Protein AF-A0A2N1UYS7-F1 (afdb_monomer_lite)

Radius of gyration: 23.52 Å; chains: 1; bounding box: 67×40×50 Å

Secondary structure (DSSP, 8-state):
----HHHHHHHHHHHHHHHHHHHHTT-HHHHHHHHHHHGGG--SHHHHHHHHHHHHHHHHHHHHHHHS--S-----HHHHHHHHHHHHHHHHHHHHHHHHH---

Structure (mmCIF, N/CA/C/O backbone):
data_AF-A0A2N1UYS7-F1
#
_entry.id   AF-A0A2N1UYS7-F1
#
loop_
_atom_site.group_PDB
_atom_site.id
_atom_site.type_symbol
_atom_site.label_atom_id
_atom_site.label_alt_id
_atom_site.label_comp_id
_atom_site.label_asym_id
_atom_site.label_entity_id
_atom_site.label_seq_id
_atom_site.pdbx_PDB_ins_code
_atom_site.Cartn_x
_atom_site.Cartn_y
_atom_site.Cartn_z
_atom_site.occupancy
_atom_site.B_iso_or_equiv
_atom_site.auth_seq_id
_atom_site.auth_comp_id
_atom_site.auth_asym_id
_atom_site.auth_atom_id
_atom_site.pdbx_PDB_model_num
ATOM 1 N N . MET A 1 1 ? -7.646 -8.574 24.209 1.00 47.72 1 MET A N 1
ATOM 2 C CA . MET A 1 1 ? -7.496 -7.107 24.303 1.00 47.72 1 MET A CA 1
ATOM 3 C C . MET A 1 1 ? -8.257 -6.500 23.143 1.00 47.72 1 MET A C 1
ATOM 5 O O . MET A 1 1 ? -7.925 -6.798 22.004 1.00 47.72 1 MET A O 1
ATOM 9 N N . THR A 1 2 ? -9.323 -5.759 23.423 1.00 67.44 2 THR A N 1
ATOM 10 C CA . THR A 1 2 ? -10.126 -5.077 22.401 1.00 67.44 2 THR A CA 1
ATOM 11 C C . THR A 1 2 ? -9.404 -3.779 22.053 1.00 67.44 2 THR A C 1
ATOM 13 O O . THR A 1 2 ? -9.267 -2.911 22.909 1.00 67.44 2 THR A O 1
ATOM 16 N N . GLU A 1 3 ? -8.857 -3.686 20.845 1.00 74.38 3 GLU A N 1
ATOM 17 C CA . GLU A 1 3 ? -8.184 -2.480 20.351 1.00 74.38 3 GLU A CA 1
ATOM 18 C C . GLU A 1 3 ? -9.148 -1.281 20.360 1.00 74.38 3 GLU A C 1
ATOM 20 O O . GLU A 1 3 ? -10.317 -1.428 19.987 1.00 74.38 3 GLU A O 1
ATOM 25 N N . SER A 1 4 ? -8.690 -0.104 20.801 1.00 88.62 4 SER A N 1
ATOM 26 C CA . SER A 1 4 ? -9.555 1.077 20.872 1.00 88.62 4 SER A CA 1
ATOM 27 C C . SER A 1 4 ? -9.841 1.645 19.473 1.00 88.62 4 SER A C 1
ATOM 29 O O . SER A 1 4 ? -9.061 1.478 18.532 1.00 88.62 4 SER A O 1
ATOM 31 N N . LEU A 1 5 ? -10.965 2.355 19.317 1.00 86.62 5 LEU A N 1
ATOM 32 C CA . LEU A 1 5 ? -11.283 3.057 18.062 1.00 86.62 5 LEU A CA 1
ATOM 33 C C . LEU A 1 5 ? -10.196 4.073 17.682 1.00 86.62 5 LEU A C 1
ATOM 35 O O . LEU A 1 5 ? -9.919 4.266 16.499 1.00 86.62 5 LEU A O 1
ATOM 39 N N . GLN A 1 6 ? -9.563 4.685 18.685 1.00 87.50 6 GLN A N 1
ATOM 40 C CA . GLN A 1 6 ? -8.487 5.646 18.489 1.00 87.50 6 GLN A CA 1
ATOM 41 C C . GLN A 1 6 ? -7.234 4.973 17.916 1.00 87.50 6 GLN A C 1
ATOM 43 O O . GLN A 1 6 ? -6.667 5.479 16.950 1.00 87.50 6 GLN A O 1
ATOM 48 N N . ASP A 1 7 ? -6.852 3.802 18.431 1.00 90.31 7 ASP A N 1
ATOM 49 C CA . ASP A 1 7 ? -5.690 3.052 17.934 1.00 90.31 7 ASP A CA 1
ATOM 50 C C . ASP A 1 7 ? -5.882 2.620 16.479 1.00 90.31 7 ASP A C 1
ATOM 52 O O . ASP A 1 7 ? -4.974 2.752 15.656 1.00 90.31 7 ASP A O 1
ATOM 56 N N . ARG A 1 8 ? -7.099 2.177 16.131 1.00 87.88 8 ARG A N 1
ATOM 57 C CA . ARG A 1 8 ? -7.447 1.828 14.747 1.00 87.88 8 ARG A CA 1
ATOM 58 C C . ARG A 1 8 ? -7.323 3.031 13.821 1.00 87.88 8 ARG A C 1
ATOM 60 O O . ARG A 1 8 ? -6.765 2.893 12.738 1.00 87.88 8 ARG A O 1
ATOM 67 N N . LYS A 1 9 ? -7.792 4.209 14.246 1.00 90.81 9 LYS A N 1
ATOM 68 C CA . LYS A 1 9 ? -7.674 5.446 13.463 1.00 90.81 9 LYS A CA 1
ATOM 69 C C . LYS A 1 9 ? -6.213 5.839 13.237 1.00 90.81 9 LYS A C 1
ATOM 71 O O . LYS A 1 9 ? -5.848 6.171 12.114 1.00 90.81 9 LYS A O 1
ATOM 76 N N . VAL A 1 10 ? -5.380 5.763 14.277 1.00 93.25 10 VAL A N 1
ATOM 77 C CA . VAL A 1 10 ? -3.944 6.071 14.175 1.00 93.25 10 VAL A CA 1
ATOM 78 C C . VAL A 1 10 ? -3.253 5.107 13.212 1.00 93.25 10 VAL A C 1
ATOM 80 O O . VAL A 1 10 ? -2.558 5.553 12.305 1.00 93.25 10 VAL A O 1
ATOM 83 N N . LYS A 1 11 ? -3.490 3.796 13.341 1.00 93.00 11 LYS A N 1
ATOM 84 C CA . LYS A 1 11 ? -2.913 2.793 12.430 1.00 93.00 11 LYS A CA 1
ATOM 85 C C . LYS A 1 11 ? -3.390 2.966 10.997 1.00 93.00 11 LYS A C 1
ATOM 87 O O . LYS A 1 11 ? -2.592 2.856 10.073 1.00 93.00 11 LYS A O 1
ATOM 92 N N . PHE A 1 12 ? -4.680 3.243 10.813 1.00 93.81 12 PHE A N 1
ATOM 93 C CA . PHE A 1 12 ? -5.235 3.546 9.501 1.00 93.81 12 PHE A CA 1
ATOM 94 C C . PHE A 1 12 ? -4.472 4.699 8.853 1.00 93.81 12 PHE A C 1
ATOM 96 O O . PHE A 1 12 ? -3.957 4.543 7.752 1.00 93.81 12 PHE A O 1
ATOM 103 N N . GLN A 1 13 ? -4.333 5.813 9.570 1.00 94.56 13 GLN A N 1
ATOM 104 C CA . GLN A 1 13 ? -3.648 6.996 9.071 1.00 94.56 13 GLN A CA 1
ATOM 105 C C . GLN A 1 13 ? -2.167 6.730 8.765 1.00 94.56 13 GLN A C 1
ATOM 107 O O . GLN A 1 13 ? -1.717 7.051 7.672 1.00 94.56 13 GLN A O 1
ATOM 112 N N . GLN A 1 14 ? -1.446 6.039 9.653 1.00 95.62 14 GLN A N 1
ATOM 113 C CA . GLN A 1 14 ? -0.047 5.657 9.424 1.00 95.62 14 GLN A CA 1
ATOM 114 C C . GLN A 1 14 ? 0.140 4.822 8.149 1.00 95.62 14 GLN A C 1
ATOM 116 O O . GLN A 1 14 ? 1.083 5.048 7.394 1.00 95.62 14 GLN A O 1
ATOM 121 N N . TYR A 1 15 ? -0.743 3.851 7.889 1.00 95.56 15 TYR A N 1
ATOM 122 C CA . TYR A 1 15 ? -0.642 3.033 6.678 1.00 95.56 15 TYR A CA 1
ATOM 123 C C . TYR A 1 15 ? -1.032 3.788 5.408 1.00 95.56 15 TYR A C 1
ATOM 125 O O . TYR A 1 15 ? -0.505 3.460 4.348 1.00 95.56 15 TYR A O 1
ATOM 133 N N . ILE A 1 16 ? -1.931 4.773 5.499 1.00 96.38 16 ILE A N 1
ATOM 134 C CA . ILE A 1 16 ? -2.261 5.657 4.374 1.00 96.38 16 ILE A CA 1
ATOM 135 C C . ILE A 1 16 ? -1.078 6.567 4.051 1.00 96.38 16 ILE A C 1
ATOM 137 O O . ILE A 1 16 ? -0.631 6.558 2.912 1.00 96.38 16 ILE A O 1
ATOM 141 N N . GLU A 1 17 ? -0.516 7.255 5.045 1.00 96.25 17 GLU A N 1
ATOM 142 C CA . GLU A 1 17 ? 0.656 8.125 4.869 1.00 96.25 17 GLU A CA 1
ATOM 143 C C . GLU A 1 17 ? 1.848 7.339 4.303 1.00 96.25 17 GLU A C 1
ATOM 145 O O . GLU A 1 17 ? 2.502 7.776 3.361 1.00 96.25 17 GLU A O 1
ATOM 150 N N . GLN A 1 18 ? 2.083 6.121 4.805 1.00 95.56 18 GLN A N 1
ATOM 151 C CA . GLN A 1 18 ? 3.105 5.232 4.255 1.00 95.56 18 GLN A CA 1
ATOM 152 C C . GLN A 1 18 ? 2.825 4.848 2.793 1.00 95.56 18 GLN A C 1
ATOM 154 O O . GLN A 1 18 ? 3.754 4.746 1.997 1.00 95.56 18 GLN A O 1
ATOM 159 N N . ALA A 1 19 ? 1.568 4.575 2.441 1.00 93.94 19 ALA A N 1
ATOM 160 C CA . ALA A 1 19 ? 1.209 4.220 1.074 1.00 93.94 19 ALA A CA 1
ATOM 161 C C . ALA A 1 19 ? 1.377 5.402 0.113 1.00 93.94 19 ALA A C 1
ATOM 163 O O . ALA A 1 19 ? 1.814 5.190 -1.012 1.00 93.94 19 ALA A O 1
ATOM 164 N N . GLU A 1 20 ? 1.059 6.616 0.561 1.00 95.06 20 GLU A N 1
ATOM 165 C CA . GLU A 1 20 ? 1.228 7.850 -0.207 1.00 95.06 20 GLU A CA 1
ATOM 166 C C . GLU A 1 20 ? 2.706 8.190 -0.413 1.00 95.06 20 GLU A C 1
ATOM 168 O O . GLU A 1 20 ? 3.084 8.486 -1.539 1.00 95.06 20 GLU A O 1
ATOM 173 N N . ALA A 1 21 ? 3.559 8.011 0.600 1.00 95.56 21 ALA A N 1
ATOM 174 C CA . ALA A 1 21 ? 5.008 8.152 0.439 1.00 95.56 21 ALA A CA 1
ATOM 175 C C . ALA A 1 21 ? 5.564 7.206 -0.644 1.00 95.56 21 ALA A C 1
ATOM 177 O O . ALA A 1 21 ? 6.332 7.619 -1.504 1.00 95.56 21 ALA A O 1
ATOM 178 N N . PHE A 1 22 ? 5.108 5.948 -0.678 1.00 92.81 22 PHE A N 1
ATOM 179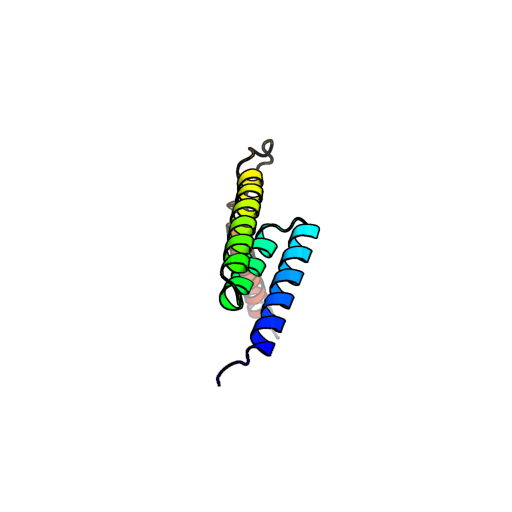 C CA . PHE A 1 22 ? 5.489 5.022 -1.750 1.00 92.81 22 PHE A CA 1
ATOM 180 C C . PHE A 1 22 ? 4.893 5.383 -3.120 1.00 92.81 22 PHE A C 1
ATOM 182 O O . PHE A 1 22 ? 5.464 5.005 -4.139 1.00 92.81 22 PHE A O 1
ATOM 189 N N . GLU A 1 23 ? 3.741 6.063 -3.174 1.00 90.56 23 GLU A N 1
ATOM 190 C CA . GLU A 1 23 ? 3.229 6.619 -4.434 1.00 90.56 23 GLU A CA 1
ATOM 191 C C . GLU A 1 23 ? 4.106 7.775 -4.928 1.00 90.56 23 GLU A C 1
ATOM 193 O O . GLU A 1 23 ? 4.341 7.856 -6.130 1.00 90.56 23 GLU A O 1
ATOM 198 N N . GLU A 1 24 ? 4.592 8.637 -4.029 1.00 93.50 24 GLU A N 1
ATOM 199 C CA . GLU A 1 24 ? 5.511 9.739 -4.354 1.00 93.50 24 GLU A CA 1
ATOM 200 C C . GLU A 1 24 ? 6.881 9.233 -4.831 1.00 93.50 24 GLU A C 1
ATOM 202 O O . GLU A 1 24 ? 7.465 9.821 -5.738 1.00 93.50 24 GLU A O 1
ATOM 207 N N . ASP A 1 25 ? 7.349 8.112 -4.277 1.00 92.31 25 ASP A N 1
ATOM 208 C CA . ASP A 1 25 ? 8.595 7.437 -4.667 1.00 92.31 25 ASP A CA 1
ATOM 209 C C . ASP A 1 25 ? 8.447 6.529 -5.914 1.00 92.31 25 ASP A C 1
ATOM 211 O O . ASP A 1 25 ? 9.371 5.787 -6.253 1.00 92.31 25 ASP A O 1
ATOM 215 N N . ASP A 1 26 ? 7.283 6.525 -6.579 1.00 89.38 26 ASP A N 1
ATOM 216 C CA . ASP A 1 26 ? 6.927 5.636 -7.702 1.00 89.38 26 ASP A CA 1
ATOM 217 C C . ASP A 1 26 ? 7.032 4.115 -7.404 1.00 89.38 26 ASP A C 1
ATOM 219 O O . ASP A 1 26 ? 6.884 3.271 -8.297 1.00 89.38 26 ASP A O 1
ATOM 223 N N . ASP A 1 27 ? 7.183 3.711 -6.137 1.00 90.56 27 ASP A N 1
ATOM 224 C CA . ASP A 1 27 ? 7.138 2.308 -5.709 1.00 90.56 27 ASP A CA 1
ATOM 225 C C . ASP A 1 27 ? 5.685 1.830 -5.556 1.00 90.56 27 ASP A C 1
ATOM 227 O O . ASP A 1 27 ? 5.137 1.601 -4.470 1.00 90.56 27 ASP A O 1
ATOM 231 N N . HIS A 1 28 ? 5.032 1.631 -6.700 1.00 89.44 28 HIS A N 1
ATOM 232 C CA . HIS A 1 28 ? 3.631 1.218 -6.761 1.00 89.44 28 HIS A CA 1
ATOM 233 C C . HIS A 1 28 ? 3.367 -0.145 -6.090 1.00 89.44 28 HIS A C 1
ATOM 235 O O . HIS A 1 28 ? 2.252 -0.405 -5.626 1.00 89.44 28 HIS A O 1
ATOM 241 N N . VAL A 1 29 ? 4.368 -1.031 -6.008 1.00 89.31 29 VAL A N 1
ATOM 242 C CA . VAL A 1 29 ? 4.228 -2.346 -5.361 1.00 89.31 29 VAL A CA 1
ATOM 243 C C . VAL A 1 29 ? 4.197 -2.187 -3.841 1.00 89.31 29 VAL A C 1
ATOM 245 O O . VAL A 1 29 ? 3.329 -2.775 -3.177 1.00 89.31 29 VAL A O 1
ATOM 248 N N . ALA A 1 30 ? 5.099 -1.377 -3.282 1.00 90.62 30 ALA A N 1
ATOM 249 C CA . ALA A 1 30 ? 5.102 -1.055 -1.861 1.00 90.62 30 ALA A CA 1
ATOM 250 C C . ALA A 1 30 ? 3.853 -0.256 -1.460 1.00 90.62 30 ALA A C 1
ATOM 252 O O . ALA A 1 30 ? 3.220 -0.597 -0.453 1.00 90.62 30 ALA A O 1
ATOM 253 N N . ALA A 1 31 ? 3.418 0.694 -2.295 1.00 92.56 31 ALA A N 1
ATOM 254 C CA . ALA A 1 31 ? 2.186 1.456 -2.098 1.00 92.56 31 ALA A CA 1
ATOM 255 C C . ALA A 1 31 ? 0.955 0.537 -1.999 1.00 92.56 31 ALA A C 1
ATOM 257 O O . ALA A 1 31 ? 0.189 0.605 -1.035 1.00 92.56 31 ALA A O 1
ATOM 258 N N . VAL A 1 32 ? 0.795 -0.418 -2.928 1.00 91.69 32 VAL A N 1
ATOM 259 C CA . VAL A 1 32 ? -0.297 -1.414 -2.877 1.00 91.69 32 VAL A CA 1
ATOM 260 C C . VAL A 1 32 ? -0.253 -2.231 -1.585 1.00 91.69 32 VAL A C 1
ATOM 262 O O . VAL A 1 32 ? -1.296 -2.508 -0.982 1.00 91.69 32 VAL A O 1
ATOM 265 N N . LYS A 1 33 ? 0.940 -2.634 -1.137 1.00 92.00 33 LYS A N 1
ATOM 266 C CA . LYS A 1 33 ? 1.104 -3.409 0.099 1.00 92.00 33 LYS A CA 1
ATOM 267 C C . LYS A 1 33 ? 0.703 -2.595 1.331 1.00 92.00 33 LYS A C 1
ATOM 269 O O . LYS A 1 33 ? 0.043 -3.148 2.211 1.00 92.00 33 LYS A O 1
ATOM 274 N N . ALA A 1 34 ? 1.064 -1.315 1.391 1.00 93.19 34 ALA A N 1
ATOM 275 C CA . ALA A 1 34 ? 0.685 -0.412 2.476 1.00 93.19 34 ALA A CA 1
ATOM 276 C C . ALA A 1 34 ? -0.833 -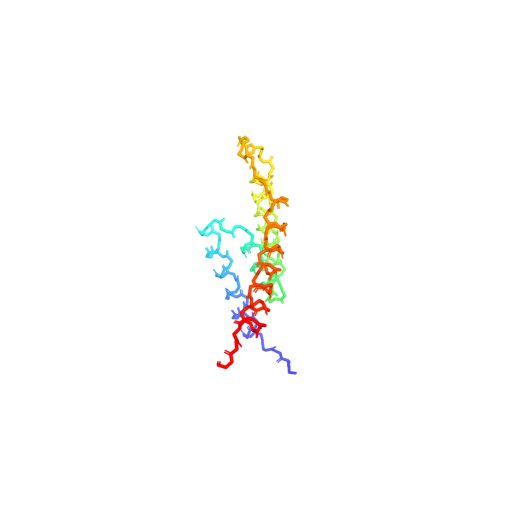0.148 2.492 1.00 93.19 34 ALA A C 1
ATOM 278 O O .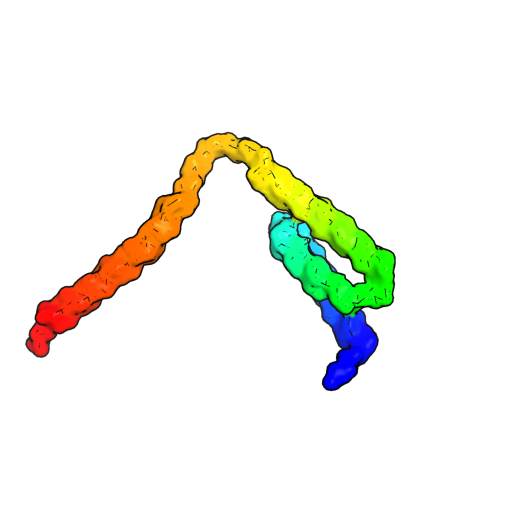 ALA A 1 34 ? -1.477 -0.348 3.523 1.00 93.19 34 ALA A O 1
ATOM 279 N N . TYR A 1 35 ? -1.450 0.114 1.336 1.00 94.38 35 TYR A N 1
ATOM 280 C CA . TYR A 1 35 ? -2.907 0.258 1.228 1.00 94.38 35 TYR A CA 1
ATOM 281 C C . TYR A 1 35 ? -3.682 -0.984 1.677 1.00 94.38 35 TYR A C 1
ATOM 283 O O . TYR A 1 35 ? -4.698 -0.878 2.365 1.00 94.38 35 TYR A O 1
ATOM 291 N N . ARG A 1 36 ? -3.196 -2.186 1.349 1.00 92.88 36 ARG A N 1
ATOM 292 C CA . ARG A 1 36 ? -3.809 -3.433 1.832 1.00 92.88 36 ARG A CA 1
ATOM 293 C C . ARG A 1 36 ? -3.733 -3.573 3.350 1.00 92.88 36 ARG A C 1
ATOM 295 O O . ARG A 1 36 ? -4.666 -4.109 3.941 1.00 92.88 36 ARG A O 1
ATOM 302 N N . LYS A 1 37 ? -2.657 -3.085 3.980 1.00 93.56 37 LYS A N 1
ATOM 303 C CA . LYS A 1 37 ? -2.533 -3.049 5.445 1.00 93.56 37 LYS A CA 1
ATOM 304 C C . LYS A 1 37 ? -3.475 -2.030 6.083 1.00 93.56 37 LYS A C 1
ATOM 306 O O . LYS A 1 37 ? -3.897 -2.265 7.206 1.00 93.56 37 LYS A O 1
ATOM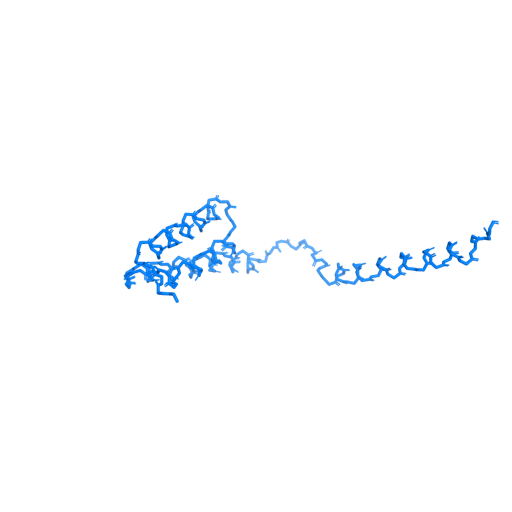 311 N N . ALA A 1 38 ? -3.839 -0.954 5.382 1.00 93.88 38 ALA A N 1
ATOM 312 C CA . ALA A 1 38 ? -4.791 0.041 5.875 1.00 93.88 38 ALA A CA 1
ATOM 313 C C . ALA A 1 38 ? -6.244 -0.479 5.914 1.00 93.88 38 ALA A C 1
ATOM 315 O O . ALA A 1 38 ? -6.999 -0.117 6.815 1.00 93.88 38 ALA A O 1
ATOM 316 N N . LEU A 1 39 ? -6.648 -1.355 4.981 1.00 92.25 39 LEU A N 1
ATOM 317 C CA . LEU A 1 39 ? -8.043 -1.813 4.829 1.00 92.25 39 LEU A CA 1
ATOM 318 C C . LEU A 1 39 ? -8.719 -2.326 6.121 1.00 92.25 39 LEU A C 1
ATOM 320 O O . LEU A 1 39 ? -9.840 -1.887 6.393 1.00 92.25 39 LEU A O 1
ATOM 324 N N . PRO A 1 40 ? -8.097 -3.189 6.952 1.00 91.69 40 PRO A N 1
ATOM 325 C CA . PRO A 1 40 ? -8.716 -3.682 8.191 1.00 91.69 40 PRO A CA 1
ATOM 326 C C . PRO A 1 40 ? -8.987 -2.580 9.228 1.00 91.69 40 PRO A C 1
ATOM 328 O O . PRO A 1 40 ? -9.862 -2.711 10.089 1.00 91.69 40 PRO A O 1
ATOM 331 N N . TYR A 1 41 ? -8.239 -1.480 9.147 1.00 92.38 41 TYR A N 1
ATOM 332 C CA . TYR A 1 41 ? -8.363 -0.337 10.047 1.00 92.38 41 TYR A CA 1
ATOM 333 C C . TYR A 1 41 ? -9.332 0.727 9.526 1.00 92.38 41 TYR A C 1
ATOM 335 O O . TYR A 1 41 ? -9.623 1.674 10.253 1.00 92.38 41 TYR A O 1
ATOM 343 N N . SER A 1 42 ? -9.869 0.562 8.311 1.00 90.44 42 SER A N 1
ATOM 344 C CA . SER A 1 42 ? -10.885 1.471 7.778 1.00 90.44 42 SER A CA 1
ATOM 345 C C . SER A 1 42 ? -12.121 1.498 8.683 1.00 90.44 42 SER A C 1
ATOM 347 O O . SER A 1 42 ? -12.610 0.467 9.155 1.00 90.44 42 SER A O 1
ATOM 349 N N . LEU A 1 43 ? -12.597 2.710 8.965 1.00 87.56 43 LEU A N 1
ATOM 350 C CA . LEU A 1 43 ? -13.755 2.942 9.831 1.00 87.56 43 LEU A CA 1
ATOM 351 C C . LEU A 1 43 ? -15.043 3.114 9.020 1.00 87.56 43 LEU A C 1
ATOM 353 O O . LEU A 1 43 ? -16.133 2.851 9.527 1.00 87.56 43 LEU A O 1
ATOM 357 N N . HIS A 1 44 ? -14.921 3.515 7.752 1.00 91.50 44 HIS A N 1
ATOM 358 C CA . HIS A 1 44 ? -16.043 3.768 6.859 1.00 91.50 44 HIS A CA 1
ATOM 359 C C . HIS A 1 44 ? -15.891 3.010 5.542 1.00 91.50 44 HIS A C 1
ATOM 361 O O . HIS A 1 44 ? -14.801 2.910 4.979 1.00 91.50 44 HIS A O 1
ATOM 367 N N . LYS A 1 45 ? -17.024 2.551 4.994 1.00 90.38 45 LYS A N 1
ATOM 368 C CA . LYS A 1 45 ? -17.074 1.883 3.685 1.00 90.38 45 LYS A CA 1
ATOM 369 C C . LYS A 1 45 ? -16.509 2.761 2.562 1.00 90.38 45 LYS A C 1
ATOM 371 O O . LYS A 1 45 ? -15.825 2.280 1.666 1.00 90.38 45 LYS A O 1
ATOM 376 N N . GLN A 1 46 ? -16.755 4.068 2.634 1.00 93.31 46 GLN A N 1
ATOM 377 C CA . GLN A 1 46 ? -16.228 5.012 1.651 1.00 93.31 46 GLN A CA 1
ATOM 378 C C . GLN A 1 46 ? -14.692 4.995 1.600 1.00 93.31 46 GLN A C 1
ATOM 380 O O . GLN A 1 46 ? -14.118 5.122 0.519 1.00 93.31 46 GLN A O 1
ATOM 385 N N . ASP A 1 47 ? -14.029 4.808 2.741 1.00 90.44 47 ASP A N 1
ATOM 386 C CA . ASP A 1 47 ? -12.570 4.763 2.813 1.00 90.44 47 ASP A CA 1
ATOM 387 C C . ASP A 1 47 ? -12.037 3.454 2.236 1.00 90.44 47 ASP A C 1
ATOM 389 O O . ASP A 1 47 ? -11.113 3.474 1.422 1.00 90.44 47 ASP A O 1
ATOM 393 N N . SER A 1 48 ? -12.666 2.320 2.565 1.00 92.25 48 SER A N 1
ATO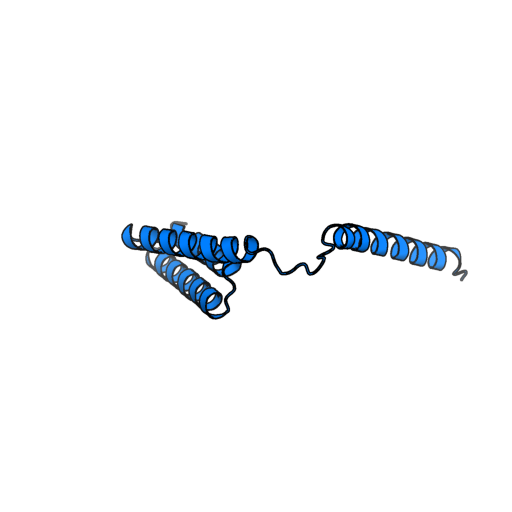M 394 C CA . SER A 1 48 ? -12.302 1.035 1.962 1.00 92.25 48 SER A CA 1
ATOM 395 C C . SER A 1 48 ? -12.477 1.046 0.442 1.00 92.25 48 SER A C 1
ATOM 397 O O . SER A 1 48 ? -11.590 0.582 -0.272 1.00 92.25 48 SER A O 1
ATOM 399 N N . ASP A 1 49 ? -13.561 1.640 -0.064 1.00 94.44 49 ASP A N 1
ATOM 400 C CA . ASP A 1 49 ? -13.836 1.725 -1.502 1.00 94.44 49 ASP A CA 1
ATOM 401 C C . ASP A 1 49 ? -12.798 2.611 -2.217 1.00 94.44 49 ASP A C 1
ATOM 403 O O . ASP A 1 49 ? -12.317 2.271 -3.301 1.00 94.44 49 ASP A O 1
ATOM 407 N N . LYS A 1 50 ? -12.400 3.738 -1.604 1.00 94.31 50 LYS A N 1
ATOM 408 C CA . LYS A 1 50 ? -11.324 4.606 -2.119 1.00 94.31 50 LYS A CA 1
ATOM 409 C C . LYS A 1 50 ? -9.988 3.866 -2.183 1.00 94.31 50 LYS A C 1
ATOM 411 O O . LYS A 1 50 ? -9.315 3.918 -3.213 1.00 94.31 50 LYS A O 1
ATOM 416 N N . ILE A 1 51 ? -9.623 3.157 -1.116 1.00 94.00 51 ILE A N 1
ATOM 417 C CA . ILE A 1 51 ? -8.370 2.395 -1.039 1.00 94.00 51 ILE A CA 1
ATOM 418 C C . ILE A 1 51 ? -8.351 1.278 -2.082 1.00 94.00 51 ILE A C 1
ATOM 420 O O . ILE A 1 51 ? -7.353 1.099 -2.774 1.00 94.00 51 ILE A O 1
ATOM 424 N N . GLN A 1 52 ? -9.457 0.555 -2.253 1.00 93.12 52 GLN A N 1
ATOM 425 C CA . GLN A 1 52 ? -9.564 -0.489 -3.273 1.00 93.12 52 GLN A CA 1
ATOM 426 C C . GLN A 1 52 ? -9.395 0.069 -4.690 1.00 93.12 52 GLN A C 1
ATOM 428 O O . GLN A 1 52 ? -8.673 -0.526 -5.491 1.00 93.12 52 GLN A O 1
ATOM 433 N N . LYS A 1 53 ? -9.984 1.234 -4.991 1.00 94.75 53 LYS A N 1
ATOM 434 C CA . LYS A 1 53 ? -9.775 1.922 -6.276 1.00 94.75 53 LYS A CA 1
ATOM 435 C C . LYS A 1 53 ? -8.315 2.332 -6.476 1.00 94.75 53 LYS A C 1
ATOM 437 O O . LYS A 1 53 ? -7.780 2.123 -7.564 1.00 94.75 53 LYS A O 1
ATOM 442 N N . LYS A 1 54 ? -7.654 2.869 -5.440 1.00 92.25 54 LYS A N 1
ATOM 443 C CA . LYS A 1 54 ? -6.215 3.185 -5.490 1.00 92.25 54 LYS A CA 1
ATOM 444 C C . LYS A 1 54 ? -5.378 1.933 -5.757 1.00 92.25 54 LYS A C 1
ATOM 446 O O . LYS A 1 54 ? -4.556 1.946 -6.667 1.00 92.25 54 LYS A O 1
ATOM 451 N N . ILE A 1 55 ? -5.642 0.833 -5.049 1.00 91.81 55 ILE A N 1
ATOM 452 C CA . ILE A 1 55 ? -4.964 -0.453 -5.270 1.00 91.81 55 ILE A CA 1
ATOM 453 C C . ILE A 1 55 ? -5.124 -0.906 -6.723 1.00 91.81 55 ILE A C 1
ATOM 455 O O . ILE A 1 55 ? -4.127 -1.232 -7.355 1.00 91.81 55 ILE A O 1
ATOM 459 N N . GLN A 1 56 ? -6.341 -0.893 -7.276 1.00 91.88 56 GLN A N 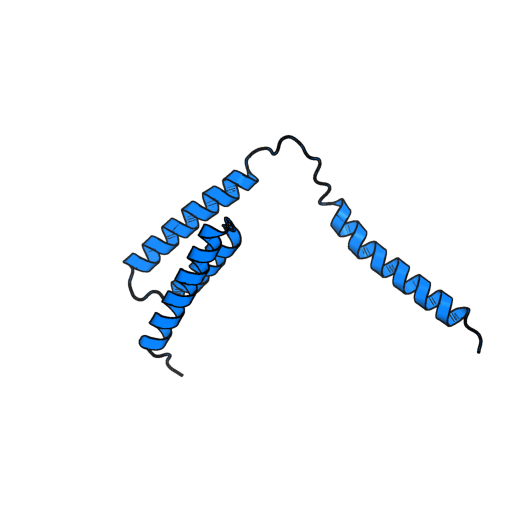1
ATOM 460 C CA . GLN A 1 56 ? -6.574 -1.290 -8.669 1.00 91.88 56 GLN A CA 1
ATOM 461 C C . GLN A 1 56 ? -5.807 -0.406 -9.659 1.00 91.88 56 GLN A C 1
ATOM 463 O O . GLN A 1 56 ? -5.184 -0.923 -10.586 1.00 91.88 56 GLN A O 1
ATOM 468 N N . LYS A 1 57 ? -5.799 0.917 -9.445 1.00 91.56 57 LYS A N 1
ATOM 469 C CA . LYS A 1 57 ? -5.044 1.862 -10.280 1.00 91.56 57 LYS A CA 1
ATOM 470 C C . LYS A 1 57 ? -3.542 1.576 -10.226 1.00 91.56 57 LYS A C 1
ATOM 472 O O . LYS A 1 57 ? -2.914 1.450 -11.271 1.00 91.56 57 LYS A O 1
ATOM 477 N N . LEU A 1 58 ? -2.977 1.423 -9.031 1.00 90.12 58 LEU A N 1
ATOM 478 C CA . LEU A 1 58 ? -1.551 1.144 -8.842 1.00 90.12 58 LEU A CA 1
ATOM 479 C C . LEU A 1 58 ? -1.151 -0.228 -9.390 1.00 90.12 58 LEU A C 1
ATOM 481 O O . LEU A 1 58 ? -0.097 -0.364 -9.998 1.00 90.12 58 LEU A O 1
ATOM 485 N N . GLN A 1 59 ? -2.008 -1.239 -9.247 1.00 86.50 59 GLN A N 1
ATOM 486 C CA . GLN A 1 59 ? -1.792 -2.548 -9.864 1.00 86.50 59 GLN A CA 1
ATOM 487 C C . GLN A 1 59 ? -1.842 -2.478 -11.389 1.00 86.50 59 GLN A C 1
ATOM 489 O O . GLN A 1 59 ? -1.060 -3.160 -12.042 1.00 86.50 59 GLN A O 1
ATOM 494 N N . SER A 1 60 ? -2.723 -1.652 -11.959 1.00 86.62 60 SER A N 1
ATOM 495 C CA . SER A 1 60 ? -2.735 -1.394 -13.398 1.00 86.62 60 SER A CA 1
ATOM 496 C C . SER A 1 60 ? -1.457 -0.693 -13.847 1.00 86.62 60 SER A C 1
ATOM 498 O O . SER A 1 60 ? -0.934 -1.049 -14.892 1.00 86.62 60 SER A O 1
ATOM 500 N N . LEU A 1 61 ? -0.940 0.271 -13.080 1.00 82.31 61 LEU A N 1
ATOM 501 C CA . LEU A 1 61 ? 0.315 0.960 -13.393 1.00 82.31 61 LEU A CA 1
ATOM 502 C C . LEU A 1 61 ? 1.510 0.005 -13.298 1.00 82.31 61 LEU A C 1
ATOM 504 O O . LEU A 1 61 ? 2.263 -0.126 -14.254 1.00 82.31 61 LEU A O 1
ATOM 508 N N . ALA A 1 62 ? 1.627 -0.752 -12.206 1.00 78.62 62 ALA A N 1
ATOM 509 C CA . ALA A 1 62 ? 2.676 -1.757 -12.035 1.00 78.62 62 ALA A CA 1
ATOM 510 C C . ALA A 1 62 ? 2.584 -2.889 -13.079 1.00 78.62 62 ALA A C 1
ATOM 512 O O . ALA A 1 62 ? 3.601 -3.367 -13.585 1.00 78.62 62 ALA A O 1
ATOM 513 N N . GLY A 1 63 ? 1.365 -3.309 -13.428 1.00 68.75 63 GLY A N 1
ATOM 514 C CA . GLY A 1 63 ? 1.095 -4.300 -14.469 1.00 68.75 63 GLY A CA 1
ATOM 515 C C . GLY A 1 63 ? 1.371 -3.776 -15.878 1.00 68.75 63 GLY A C 1
ATOM 516 O O . GLY A 1 63 ? 1.875 -4.525 -16.705 1.00 68.75 63 GLY A O 1
ATOM 517 N N . TYR A 1 64 ? 1.120 -2.492 -16.140 1.00 55.78 64 TYR A N 1
ATOM 518 C CA . TYR A 1 64 ? 1.461 -1.824 -17.397 1.00 55.78 64 TYR A CA 1
ATOM 519 C C . TYR A 1 64 ? 2.976 -1.647 -17.549 1.00 55.78 64 TYR A C 1
ATOM 521 O O . TYR A 1 64 ? 3.513 -1.940 -18.610 1.00 55.78 64 TYR A O 1
ATOM 529 N N . VAL A 1 65 ? 3.691 -1.297 -16.474 1.00 54.25 65 VAL A N 1
ATOM 530 C CA . VAL A 1 65 ? 5.167 -1.300 -16.438 1.00 54.25 65 VAL A CA 1
ATOM 531 C C . VAL A 1 65 ? 5.730 -2.711 -16.666 1.00 54.25 65 VAL A C 1
ATOM 533 O O . VAL A 1 65 ? 6.760 -2.866 -17.311 1.00 54.25 65 VAL A O 1
ATOM 536 N N . SER A 1 66 ? 5.030 -3.752 -16.204 1.00 52.19 66 SER A N 1
ATOM 537 C CA . SER A 1 66 ? 5.410 -5.156 -16.438 1.00 52.19 66 SER A CA 1
ATOM 538 C C . SER A 1 66 ? 4.968 -5.703 -17.808 1.00 52.19 66 SER A C 1
ATOM 540 O O . SER A 1 66 ? 5.423 -6.773 -18.207 1.00 52.19 66 SER A O 1
ATOM 542 N N . GLY A 1 67 ? 4.050 -5.010 -18.491 1.00 45.47 67 GLY A N 1
ATOM 543 C CA . GLY A 1 67 ? 3.394 -5.428 -19.735 1.00 45.47 67 GLY A CA 1
ATOM 544 C C . GLY A 1 67 ? 3.758 -4.587 -20.962 1.00 45.47 67 GLY A C 1
ATOM 545 O O . GLY A 1 67 ? 3.430 -4.979 -22.081 1.00 45.47 67 GLY A O 1
ATOM 546 N N . MET A 1 68 ? 4.461 -3.464 -20.791 1.00 40.69 68 MET A N 1
ATOM 547 C CA . MET A 1 68 ? 5.234 -2.861 -21.869 1.00 40.69 68 MET A CA 1
ATOM 548 C C . MET A 1 68 ? 6.347 -3.848 -22.235 1.00 40.69 68 MET A C 1
ATOM 550 O O . MET A 1 68 ? 7.108 -4.237 -21.345 1.00 40.69 68 MET A O 1
ATOM 554 N N . PRO A 1 69 ? 6.480 -4.269 -23.507 1.00 38.19 69 PRO A N 1
ATOM 555 C CA . PRO A 1 69 ? 7.709 -4.902 -23.936 1.00 38.19 69 PRO A CA 1
ATOM 556 C C . PRO A 1 69 ? 8.801 -3.861 -23.714 1.00 38.19 69 PRO A C 1
ATOM 558 O O . PRO A 1 69 ? 8.896 -2.874 -24.444 1.00 38.19 69 PRO A O 1
ATOM 561 N N . ALA A 1 70 ? 9.586 -4.051 -22.655 1.00 41.97 70 ALA A N 1
ATOM 562 C CA . ALA A 1 70 ? 10.888 -3.433 -22.560 1.00 41.97 70 ALA A CA 1
ATOM 563 C C . ALA A 1 70 ? 11.549 -3.672 -23.919 1.00 41.97 70 ALA A C 1
ATOM 565 O O . ALA A 1 70 ? 11.608 -4.822 -24.367 1.00 41.97 70 ALA A O 1
ATOM 566 N N . ALA A 1 71 ? 11.974 -2.603 -24.598 1.00 44.84 71 ALA A N 1
ATOM 567 C CA . ALA A 1 71 ? 12.955 -2.738 -25.663 1.00 44.84 71 ALA A CA 1
ATOM 568 C C . ALA A 1 71 ? 14.006 -3.723 -25.142 1.00 44.84 71 ALA A C 1
ATOM 570 O O . ALA A 1 71 ? 14.516 -3.513 -24.043 1.00 44.84 71 ALA A O 1
ATOM 571 N N . GLU A 1 72 ? 14.163 -4.851 -25.838 1.00 44.66 72 GLU A N 1
ATOM 572 C CA . GLU A 1 72 ? 14.812 -6.057 -25.330 1.00 44.66 72 GLU A CA 1
ATOM 573 C C . GLU A 1 72 ? 16.173 -5.756 -24.691 1.00 44.66 72 GLU A C 1
ATOM 575 O O . GLU A 1 72 ? 17.212 -5.789 -25.345 1.00 44.66 72 GLU A O 1
ATOM 580 N N . GLU A 1 73 ? 16.194 -5.545 -23.380 1.00 45.19 73 GLU A N 1
ATOM 581 C CA . GLU A 1 73 ? 17.393 -5.733 -22.593 1.00 45.19 73 GLU A CA 1
ATOM 582 C C . GLU A 1 73 ? 17.253 -7.114 -21.972 1.00 45.19 73 GLU A C 1
ATOM 584 O O . GLU A 1 73 ? 16.464 -7.337 -21.051 1.00 45.19 73 GLU A O 1
ATOM 589 N N . ARG A 1 74 ? 17.949 -8.075 -22.589 1.00 50.25 74 ARG A N 1
ATOM 590 C CA . ARG A 1 74 ? 18.014 -9.494 -22.222 1.00 50.25 74 ARG A CA 1
ATOM 591 C C . ARG A 1 74 ? 18.264 -9.664 -20.718 1.00 50.25 74 ARG A C 1
ATOM 593 O O . ARG A 1 74 ? 19.395 -9.835 -20.269 1.00 50.25 74 ARG A O 1
ATOM 600 N N . SER A 1 75 ? 17.199 -9.651 -19.926 1.00 45.62 75 SER A N 1
ATOM 601 C CA . SER A 1 75 ? 17.272 -9.835 -18.483 1.00 45.62 75 SER A CA 1
ATOM 602 C C . SER A 1 75 ? 17.293 -11.330 -18.188 1.00 45.62 75 SER A C 1
ATOM 604 O O . SER A 1 75 ? 16.265 -12.001 -18.100 1.00 45.62 75 SER A O 1
ATOM 606 N N . ASN A 1 76 ? 18.512 -11.850 -18.061 1.00 48.78 76 ASN A N 1
ATOM 607 C CA . ASN A 1 76 ? 18.883 -13.213 -17.679 1.00 48.78 76 ASN A CA 1
ATOM 608 C C . ASN A 1 76 ? 18.453 -13.564 -16.230 1.00 48.78 76 ASN A C 1
ATOM 610 O O . ASN A 1 76 ? 19.256 -14.016 -15.413 1.00 48.78 76 ASN A O 1
ATOM 614 N N . LYS A 1 77 ? 17.174 -13.388 -15.870 1.00 48.47 77 LYS A N 1
ATOM 615 C CA . LYS A 1 77 ? 16.653 -13.695 -14.521 1.00 48.47 77 LYS A CA 1
ATOM 616 C C . LYS A 1 77 ? 16.704 -15.188 -14.163 1.00 48.47 77 LYS A C 1
ATOM 618 O O . LYS A 1 77 ? 16.705 -15.515 -12.982 1.00 48.47 77 LYS A O 1
ATOM 623 N N . GLY A 1 78 ? 16.840 -16.081 -15.148 1.00 47.72 78 GLY A N 1
ATOM 624 C CA . GLY A 1 78 ? 17.117 -17.505 -14.911 1.00 47.72 78 GLY A CA 1
ATOM 625 C C . GLY A 1 78 ? 18.570 -17.810 -14.517 1.00 47.72 78 GLY A C 1
ATOM 626 O O . GLY A 1 78 ? 18.829 -18.816 -13.865 1.00 47.72 78 GLY A O 1
ATOM 627 N N . LEU A 1 79 ? 19.521 -16.933 -14.855 1.00 49.75 79 LEU A N 1
ATOM 628 C CA . LEU A 1 79 ? 20.954 -17.166 -14.629 1.00 49.75 79 LEU A CA 1
ATOM 629 C C . LEU A 1 79 ? 21.394 -16.744 -13.216 1.00 49.75 79 LEU A C 1
ATOM 631 O O . LEU A 1 79 ? 22.297 -17.340 -12.635 1.00 49.75 79 LEU A O 1
ATOM 635 N N . ILE A 1 80 ? 20.716 -15.753 -12.630 1.00 51.91 80 ILE A N 1
ATOM 636 C CA . ILE A 1 80 ? 21.062 -15.199 -11.312 1.00 51.91 80 ILE A CA 1
ATOM 637 C C . ILE A 1 80 ? 20.680 -16.167 -10.178 1.00 51.91 80 ILE A C 1
ATOM 639 O O . ILE A 1 80 ? 21.446 -16.328 -9.231 1.00 51.91 80 ILE A O 1
ATOM 643 N N . TRP A 1 81 ? 19.558 -16.889 -10.293 1.00 48.16 81 TRP A N 1
ATOM 644 C CA . TRP A 1 81 ? 19.192 -17.922 -9.309 1.00 48.16 81 TRP A CA 1
ATOM 645 C C . TRP A 1 81 ? 20.111 -19.156 -9.355 1.00 48.16 81 TRP A C 1
ATOM 647 O O . TRP A 1 81 ? 20.330 -19.784 -8.322 1.00 48.16 81 TRP A O 1
ATOM 657 N N . GLY A 1 82 ? 20.715 -19.465 -10.508 1.00 46.97 82 GLY A N 1
ATOM 658 C CA . GLY A 1 82 ? 21.761 -20.492 -10.610 1.00 46.97 82 GLY A CA 1
ATOM 659 C C . GLY A 1 82 ? 23.112 -20.042 -10.036 1.00 46.97 82 GLY A C 1
ATOM 660 O O . GLY A 1 82 ? 23.816 -20.830 -9.404 1.00 46.97 82 GLY A O 1
ATOM 661 N N . LEU A 1 83 ? 23.462 -18.761 -10.194 1.00 51.28 83 LEU A N 1
ATOM 662 C CA . LEU A 1 83 ? 24.741 -18.206 -9.735 1.00 51.28 83 LEU A CA 1
ATOM 663 C C . LEU A 1 83 ? 24.838 -18.080 -8.208 1.00 51.28 83 LEU A C 1
ATOM 665 O O . LEU A 1 83 ? 25.876 -18.415 -7.637 1.00 51.28 83 LEU A O 1
ATOM 669 N N . VAL A 1 84 ? 23.763 -17.662 -7.527 1.00 53.78 84 VAL A N 1
ATOM 670 C CA . VAL A 1 84 ? 23.779 -17.505 -6.058 1.00 53.78 84 VAL A CA 1
ATOM 671 C C . VAL A 1 84 ? 23.923 -18.860 -5.350 1.00 53.78 84 VAL A C 1
ATOM 673 O O . VAL A 1 84 ? 24.663 -18.965 -4.372 1.00 53.78 84 VAL A O 1
ATOM 676 N N . GLY A 1 85 ? 23.303 -19.923 -5.879 1.00 52.19 85 GLY A N 1
ATOM 677 C CA . GLY A 1 85 ? 23.472 -21.283 -5.353 1.00 52.19 85 GLY A CA 1
ATOM 678 C C . GLY A 1 85 ? 24.878 -21.856 -5.581 1.00 52.19 85 GLY A C 1
ATOM 679 O O . GLY A 1 85 ? 25.417 -22.537 -4.709 1.00 52.19 85 GLY A O 1
ATOM 680 N N . SER A 1 86 ? 25.511 -21.537 -6.717 1.00 52.06 86 SER A N 1
ATOM 681 C CA . SER A 1 86 ? 26.839 -22.063 -7.062 1.00 52.06 86 SER A CA 1
ATOM 682 C C . SER A 1 86 ? 27.985 -21.404 -6.283 1.00 52.06 86 SER A C 1
ATOM 684 O O . SER A 1 86 ? 28.992 -22.062 -6.014 1.00 52.06 86 SER A O 1
ATOM 686 N N . SER A 1 87 ? 27.856 -20.132 -5.887 1.00 54.22 87 SER A N 1
ATOM 687 C CA . SER A 1 87 ? 28.905 -19.434 -5.122 1.00 54.22 87 SER A CA 1
ATOM 688 C C . SER A 1 87 ? 29.055 -19.953 -3.688 1.00 54.22 87 SER A C 1
ATOM 690 O O . SER A 1 87 ? 30.163 -19.946 -3.151 1.00 54.22 87 SER A O 1
ATOM 692 N N . ILE A 1 88 ? 27.977 -20.457 -3.077 1.00 60.25 88 ILE A N 1
ATOM 693 C CA . ILE A 1 88 ? 28.018 -21.050 -1.729 1.00 60.25 88 ILE A CA 1
ATOM 694 C C . ILE A 1 88 ? 28.770 -22.389 -1.750 1.00 60.25 88 ILE A C 1
ATOM 696 O O . ILE A 1 88 ? 29.553 -22.676 -0.844 1.00 60.25 88 ILE A O 1
ATOM 700 N N . LEU A 1 89 ? 28.595 -23.185 -2.810 1.00 60.28 89 LEU A N 1
ATOM 701 C CA . LEU A 1 89 ? 29.262 -24.481 -2.942 1.00 60.28 89 LEU A CA 1
ATOM 702 C C . LEU A 1 89 ? 30.787 -24.329 -3.090 1.00 60.28 89 LEU A C 1
ATOM 704 O O . LEU A 1 89 ? 31.544 -25.065 -2.461 1.00 60.28 89 LEU A O 1
ATOM 708 N N . LEU A 1 90 ? 31.246 -23.335 -3.861 1.00 61.97 90 LEU A N 1
ATOM 709 C CA . LEU A 1 90 ? 32.678 -23.051 -4.026 1.00 61.97 90 LEU A CA 1
ATOM 710 C C . LEU A 1 90 ? 33.330 -22.541 -2.731 1.00 61.97 90 LEU A C 1
ATOM 712 O O . LEU A 1 90 ? 34.455 -22.933 -2.421 1.00 61.97 90 LEU A O 1
ATOM 716 N N . LEU A 1 91 ? 32.618 -21.729 -1.942 1.00 62.22 91 LEU A N 1
ATOM 717 C CA . LEU A 1 91 ? 33.090 -21.270 -0.630 1.00 62.22 91 LEU A CA 1
ATOM 718 C C . LEU A 1 91 ? 33.248 -22.427 0.367 1.00 62.22 91 LEU A C 1
ATOM 720 O O . LEU A 1 91 ? 34.243 -22.476 1.088 1.00 62.22 91 LEU A O 1
ATOM 724 N N . LEU A 1 92 ? 32.322 -23.391 0.374 1.00 63.81 92 LEU A N 1
ATOM 725 C CA . LEU A 1 92 ? 32.421 -24.569 1.243 1.00 63.81 92 LEU A CA 1
ATOM 726 C C . LEU A 1 92 ? 33.605 -25.471 0.871 1.00 63.81 92 LEU A C 1
ATOM 728 O O . LEU A 1 92 ? 34.299 -25.961 1.762 1.00 63.81 92 LEU A O 1
ATOM 732 N N . ILE A 1 93 ? 33.886 -25.645 -0.424 1.00 68.62 93 ILE A N 1
ATOM 733 C CA . ILE A 1 93 ? 35.052 -26.417 -0.881 1.00 68.62 93 ILE A CA 1
ATOM 734 C C . ILE A 1 93 ? 36.353 -25.700 -0.502 1.00 68.62 93 ILE A C 1
ATOM 736 O O . ILE A 1 93 ? 37.270 -26.342 0.003 1.00 68.62 93 ILE A O 1
ATOM 740 N N . ALA A 1 94 ? 36.435 -24.377 -0.673 1.00 68.38 94 ALA A N 1
ATOM 741 C CA . ALA A 1 94 ? 37.625 -23.613 -0.301 1.00 68.38 94 ALA A CA 1
ATOM 742 C C . ALA A 1 94 ? 37.928 -23.703 1.206 1.00 68.38 94 ALA A C 1
ATOM 744 O O . ALA A 1 94 ? 39.077 -23.923 1.586 1.00 68.38 94 ALA A O 1
ATOM 745 N N . VAL A 1 95 ? 36.907 -23.614 2.068 1.00 68.56 95 VAL A N 1
ATOM 746 C CA . VAL A 1 95 ? 37.076 -23.795 3.521 1.00 68.56 95 VAL A CA 1
ATOM 747 C C . VAL A 1 95 ? 37.505 -25.226 3.851 1.00 68.56 95 VAL A C 1
ATOM 749 O O . VAL A 1 95 ? 38.429 -25.409 4.639 1.00 68.56 95 VAL A O 1
ATOM 752 N N . ALA A 1 96 ? 36.904 -26.239 3.222 1.00 67.75 96 ALA A N 1
ATOM 753 C CA . ALA A 1 96 ? 37.285 -27.634 3.443 1.00 67.75 96 ALA A CA 1
ATOM 754 C C . ALA A 1 96 ? 38.738 -27.914 3.022 1.00 67.75 96 ALA A C 1
ATOM 756 O O . ALA A 1 96 ? 39.475 -28.561 3.762 1.00 67.75 96 ALA A O 1
ATOM 757 N N . VAL A 1 97 ? 39.186 -27.379 1.882 1.00 69.62 97 VAL A N 1
ATOM 758 C CA . VAL A 1 97 ? 40.575 -27.517 1.415 1.00 69.62 97 VAL A CA 1
ATOM 759 C C . VAL A 1 97 ? 41.540 -26.810 2.364 1.00 69.62 97 VAL A C 1
ATOM 761 O O . VAL A 1 97 ? 42.561 -27.392 2.712 1.00 69.62 97 VAL A O 1
ATOM 764 N N . VAL A 1 98 ? 41.216 -25.606 2.847 1.00 65.25 98 VAL A N 1
ATOM 765 C CA . VAL A 1 98 ? 42.054 -24.909 3.837 1.00 65.25 98 VAL A CA 1
ATOM 766 C C . VAL A 1 98 ? 42.111 -25.677 5.157 1.00 65.25 98 VAL A C 1
ATOM 768 O O . VAL A 1 98 ? 43.174 -25.742 5.753 1.00 65.25 98 VAL A O 1
ATOM 771 N N . VAL A 1 99 ? 41.026 -26.303 5.614 1.00 66.19 99 VAL A N 1
ATOM 772 C CA . VAL A 1 99 ? 41.036 -27.101 6.855 1.00 66.19 99 VAL A CA 1
ATOM 773 C C . VAL A 1 99 ? 41.823 -28.407 6.693 1.00 66.19 99 VAL A C 1
ATOM 775 O O . VAL A 1 99 ? 42.496 -28.823 7.629 1.00 66.19 99 VAL A O 1
ATOM 778 N N . VAL A 1 100 ? 41.791 -29.038 5.515 1.00 65.06 100 VAL A N 1
ATOM 779 C CA . VAL A 1 100 ? 42.534 -30.284 5.245 1.00 65.06 100 VAL A CA 1
ATOM 780 C C . VAL A 1 100 ? 44.022 -30.026 4.967 1.00 65.06 100 VAL A C 1
ATOM 782 O O . VAL A 1 100 ? 44.862 -30.820 5.380 1.00 65.06 100 VAL A O 1
ATOM 785 N N . PHE A 1 101 ? 44.367 -28.920 4.299 1.00 59.88 101 PHE A N 1
ATOM 786 C CA . PHE A 1 101 ? 45.749 -28.555 3.950 1.00 59.88 101 PHE A CA 1
ATOM 787 C C . PHE A 1 101 ? 46.388 -27.528 4.883 1.00 59.88 101 PHE A C 1
ATOM 789 O O . PHE A 1 101 ? 47.510 -27.097 4.623 1.00 59.88 101 PHE A O 1
ATOM 796 N N . LYS A 1 102 ? 45.719 -27.129 5.966 1.00 48.06 102 LYS A N 1
ATOM 797 C CA . LYS A 1 102 ? 46.369 -26.448 7.081 1.00 48.06 102 LYS A CA 1
ATOM 798 C C . LYS A 1 102 ? 46.821 -27.533 8.060 1.00 48.06 102 LYS A C 1
ATOM 800 O O . LYS A 1 102 ? 46.041 -27.904 8.939 1.00 48.06 102 LYS A O 1
ATOM 805 N N . PRO A 1 103 ? 48.047 -28.077 7.917 1.00 55.38 103 PRO A N 1
ATOM 806 C CA . PRO A 1 103 ? 48.645 -28.744 9.049 1.00 55.38 103 PRO A CA 1
ATOM 807 C C . PRO A 1 103 ? 48.834 -27.673 10.130 1.00 55.38 103 PRO A C 1
ATOM 809 O O . PRO A 1 103 ? 48.854 -26.470 9.845 1.00 55.38 103 PRO A O 1
ATOM 812 N N . PHE A 1 104 ? 48.914 -28.120 11.372 1.00 58.31 104 PHE A N 1
ATOM 813 C CA . PHE A 1 104 ? 49.483 -27.328 12.454 1.00 58.31 104 PHE A CA 1
ATOM 814 C C . PHE A 1 104 ? 50.736 -26.557 12.012 1.00 58.31 104 PHE A C 1
ATOM 816 O O . PHE A 1 104 ? 51.536 -27.134 11.237 1.00 58.31 104 PHE A O 1
#

pLDDT: mean 75.96, std 19.12, range [38.19, 96.38]

Sequence (104 aa):
MTESLQDRKVKFQQYIEQAEAFEEDDDHVAAVKAYRKALPYSLHKQDSDKIQKKIQKLQSLAGYVSGMPAAEERSNKGLIWGLVGSSILLLLIAVAVVVVFKPF

Foldseek 3Di:
DDDDLVNLVVLLVVLQVQLVVCVVVVVLVSSLVSLVSNLVSDPDPVSNVVSVVSNVVSCVVVVVVVVPPDPDPPDPPVVVVVVVVVVVVVVVVVVVCCVVPDDD